Protein 3EJG (pdb70)

Secondary structure (DSSP, 8-state):
--SPPSEEETTEEEEE--HHHHHHH---SEEEEEE-TT----SHHHHHHHHHTTTHHHHHHHHHHHHH-SPPTT-EEEEEETTEEEEEEEPPPSSTTHHHHHHHHHHHHHHSSS-EEEPPTT-GGG---HHHHHHHHHHH--SS-EEEEE-SHHHHHHHHHHHH-

CATH classification: 3.40.220.10

B-factor: mean 15.23, std 6.13, range [6.16, 41.67]

Sequence (165 aa):
EKLNAFLVHDDNVAFYQGDVDTVVNGVDFDFIVNAANENLAHGGGLAKALDVYTKGKKLQRLSKEHIGLAGKVKVGTGVMVECDSLRIFNVVGPRKGKHERDDLLIKAYNTINNEQGTPLTPILSCGIFGIKLETSLEVLLDVCNTKEVKVFVYTDTEVCCKVKDFVSG

Nearest PDB structures (foldseek):
  3ejg-assembly1_A  TM=1.006E+00  e=1.086E-35  Human coronavirus 229E
  2vri-assembly1_A  TM=9.675E-01  e=7.565E-23  Human coronavirus NL63
  3eti-assembly7_G  TM=9.570E-01  e=5.231E-18  Feline infectious peritonitis virus (strain 79-1146)
  8tv7-assembly1_A  TM=8.611E-01  e=6.328E-14  Severe acute respiratory syndrome coronavirus 2
  7twg-assembly2_B  TM=8.756E-01  e=2.819E-13  Severe acute respiratory syndrome coronavirus 2

Structure (mmCIF, N/CA/C/O backbone):
data_3EJG
#
_entry.id   3EJG
#
_cell.length_a   33.560
_cell.length_b   65.890
_cell.length_c   38.020
_cell.angle_alpha   90.00
_cell.angle_beta   110.07
_cell.angle_gamma   90.00
#
_symmetry.space_group_name_H-M   'P 1 21 1'
#
loop_
_entity.id
_entity.type
_entity.pdbx_description
1 polymer 'Non-structural protein 3'
2 water water
#
loop_
_atom_site.group_PDB
_atom_site.id
_atom_site.type_symbol
_atom_site.label_atom_id
_atom_site.label_alt_id
_atom_site.label_comp_id
_atom_site.label_asym_id
_atom_site.label_entity_id
_atom_site.label_seq_id
_atom_site.pdbx_PDB_ins_code
_atom_site.Cartn_x
_atom_site.Cartn_y
_atom_site.Cartn_z
_atom_site.occupancy
_atom_site.B_iso_or_equiv
_atom_site.auth_seq_id
_atom_site.auth_comp_id
_atom_site.auth_asym_id
_atom_site.auth_atom_id
_atom_site.pdbx_PDB_model_num
ATOM 1 N N . GLU A 1 29 ? -21.745 11.089 10.408 1.00 20.90 1 GLU A N 1
ATOM 2 C CA . GLU A 1 29 ? -20.294 11.241 10.122 1.00 19.83 1 GLU A CA 1
ATOM 3 C C . GLU A 1 29 ? -19.966 12.682 9.751 1.00 20.68 1 GLU A C 1
ATOM 4 O O . GLU A 1 29 ? -20.829 13.428 9.259 1.00 21.70 1 GLU A O 1
ATOM 10 N N . LYS A 1 30 ? -18.713 13.064 9.958 1.00 20.76 2 LYS A N 1
ATOM 11 C CA . LYS A 1 30 ? -18.292 14.453 9.775 1.00 20.85 2 LYS A CA 1
ATOM 12 C C . LYS A 1 30 ? -17.954 14.799 8.319 1.00 20.13 2 LYS A C 1
ATOM 13 O O . LYS A 1 30 ? -18.107 15.954 7.903 1.00 20.04 2 LYS A O 1
ATOM 19 N N . LEU A 1 31 ? -17.495 13.815 7.539 1.00 18.80 3 LEU A N 1
ATOM 20 C CA . LEU A 1 31 ? -17.123 14.050 6.152 1.00 18.21 3 LEU A CA 1
ATOM 21 C C . LEU A 1 31 ? -18.315 13.813 5.233 1.00 18.26 3 LEU A C 1
ATOM 22 O O . LEU A 1 31 ? -18.879 12.721 5.223 1.00 19.42 3 LEU A O 1
ATOM 27 N N . ASN A 1 32 ? -18.708 14.806 4.446 1.00 17.08 4 ASN A N 1
ATOM 28 C CA . ASN A 1 32 ? -19.786 14.569 3.492 1.00 17.00 4 ASN A CA 1
ATOM 29 C C . ASN A 1 32 ? -19.307 13.803 2.254 1.00 15.85 4 ASN A C 1
ATOM 30 O O . ASN A 1 32 ? -18.228 14.067 1.742 1.00 16.11 4 ASN A O 1
ATOM 35 N N . ALA A 1 33 ? -20.130 12.863 1.794 1.00 14.89 5 ALA A N 1
ATOM 36 C CA . ALA A 1 33 ? -19.865 12.144 0.563 1.00 14.47 5 ALA A CA 1
ATOM 37 C C . ALA A 1 33 ? -19.980 13.145 -0.592 1.00 14.56 5 ALA A C 1
ATOM 38 O O . ALA A 1 33 ? -20.828 14.051 -0.533 1.00 14.42 5 ALA A O 1
ATOM 40 N N . PHE A 1 34 ? -19.149 13.005 -1.623 1.00 13.71 6 PHE A N 1
ATOM 41 C CA . PHE A 1 34 ? -19.284 13.874 -2.799 1.00 14.38 6 PHE A CA 1
ATOM 42 C C . PHE A 1 34 ? -20.279 13.372 -3.826 1.00 14.38 6 PHE A C 1
ATOM 43 O O . PHE A 1 34 ? -20.654 14.101 -4.750 1.00 14.38 6 PHE A O 1
ATOM 51 N N . LEU A 1 35 ? -20.720 12.129 -3.648 1.00 14.15 7 LEU A N 1
ATOM 52 C CA . LEU A 1 35 ? -21.659 11.501 -4.544 1.00 14.42 7 LEU A CA 1
ATOM 53 C C . LEU A 1 35 ? -22.203 10.250 -3.856 1.00 13.85 7 LEU A C 1
ATOM 54 O O . LEU A 1 35 ? -21.436 9.495 -3.280 1.00 11.99 7 LEU A O 1
ATOM 59 N N . VAL A 1 36 ? -23.516 10.055 -3.928 1.00 12.90 8 VAL A N 1
ATOM 60 C CA . VAL A 1 36 ? -24.155 8.805 -3.491 1.00 14.09 8 VAL A CA 1
ATOM 61 C C . VAL A 1 36 ? -24.888 8.231 -4.699 1.00 14.65 8 VAL A C 1
ATOM 62 O O . VAL A 1 36 ? -25.714 8.929 -5.337 1.00 15.26 8 VAL A O 1
ATOM 66 N N . HIS A 1 37 ? -24.579 6.979 -5.018 1.00 14.32 9 HIS A N 1
ATOM 67 C CA . HIS A 1 37 ? -25.138 6.286 -6.161 1.00 14.26 9 HIS A CA 1
ATOM 68 C C . HIS A 1 37 ? -25.741 4.974 -5.684 1.00 13.74 9 HIS A C 1
ATOM 69 O O . HIS A 1 37 ? -25.038 3.980 -5.472 1.00 12.55 9 HIS A O 1
ATOM 76 N N . ASP A 1 38 ? -27.058 5.022 -5.516 1.00 13.76 10 ASP A N 1
ATOM 77 C CA A ASP A 1 38 ? -27.810 3.938 -4.918 0.50 13.41 10 ASP A CA 1
ATOM 78 C CA B ASP A 1 38 ? -27.835 3.944 -4.889 0.50 13.48 10 ASP A CA 1
ATOM 79 C C . ASP A 1 38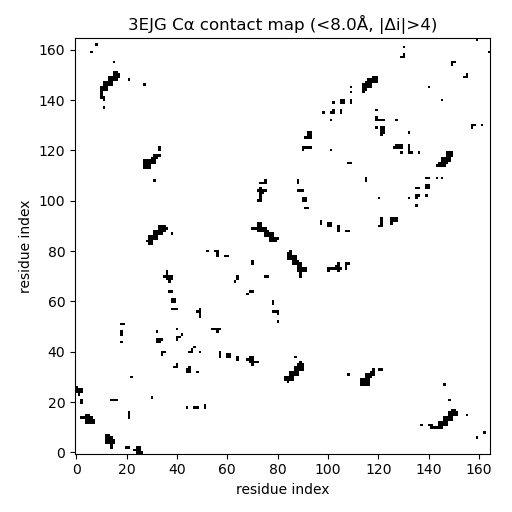 ? -27.176 3.554 -3.576 1.00 12.69 10 ASP A C 1
ATOM 80 O O . ASP A 1 38 ? -27.142 4.383 -2.680 1.00 12.19 10 ASP A O 1
ATOM 89 N N . ASN A 1 39 ? -26.627 2.335 -3.455 1.00 12.44 11 ASN A N 1
ATOM 90 C CA . ASN A 1 39 ? -26.056 1.880 -2.178 1.00 11.59 11 ASN A CA 1
ATOM 91 C C . ASN A 1 39 ? -24.564 2.210 -1.956 1.00 11.05 11 ASN A C 1
ATOM 92 O O . ASN A 1 39 ? -23.987 1.794 -0.939 1.00 11.44 11 ASN A O 1
ATOM 97 N N . VAL A 1 40 ? -23.958 2.933 -2.889 1.00 10.67 12 VAL A N 1
ATOM 98 C CA . VAL A 1 40 ? -22.525 3.271 -2.824 1.00 9.98 12 VAL A CA 1
ATOM 99 C C . VAL A 1 40 ? -22.355 4.791 -2.673 1.00 10.52 12 VAL A C 1
ATOM 100 O O . VAL A 1 40 ? -22.961 5.572 -3.409 1.00 10.64 12 VAL A O 1
ATOM 104 N N . ALA A 1 41 ? -21.565 5.169 -1.678 1.00 9.77 13 ALA A N 1
ATOM 105 C CA . ALA A 1 41 ? -21.272 6.564 -1.333 1.00 9.12 13 ALA A CA 1
ATOM 106 C C . ALA A 1 41 ? -19.775 6.776 -1.497 1.00 8.98 13 ALA A C 1
ATOM 107 O O . ALA A 1 41 ? -18.969 5.946 -1.045 1.00 9.08 13 ALA A O 1
ATOM 109 N N . PHE A 1 42 ? -19.420 7.900 -2.096 1.00 8.83 14 PHE A N 1
ATOM 110 C CA . PHE A 1 42 ? -18.037 8.227 -2.415 1.00 9.00 14 PHE A CA 1
ATOM 111 C C . PHE A 1 42 ? -17.528 9.421 -1.600 1.00 9.40 14 PHE A C 1
ATOM 112 O O . PHE A 1 42 ? -18.224 10.438 -1.447 1.00 8.63 14 PHE A O 1
ATOM 120 N N . TYR A 1 43 ? -16.309 9.276 -1.086 1.00 8.58 15 TYR A N 1
ATOM 121 C CA . TYR A 1 43 ? -15.669 10.269 -0.239 1.00 9.58 15 TYR A CA 1
ATOM 122 C C . TYR A 1 43 ? -14.276 10.628 -0.769 1.00 9.92 15 TYR A C 1
ATOM 123 O O . TYR A 1 43 ? -13.642 9.819 -1.439 1.00 8.95 15 TYR A O 1
ATOM 132 N N . GLN A 1 44 ? -13.816 11.851 -0.491 1.00 9.82 16 GLN A N 1
ATOM 133 C CA . GLN A 1 44 ? -12.452 12.240 -0.817 1.00 10.73 16 GLN A CA 1
ATOM 134 C C . GLN A 1 44 ? -11.681 12.527 0.457 1.00 10.53 16 GLN A C 1
ATOM 135 O O . GLN A 1 44 ? -12.136 13.273 1.335 1.00 10.47 16 GLN A O 1
ATOM 141 N N . GLY A 1 45 ? -10.489 11.945 0.548 1.00 11.26 17 GLY A N 1
ATOM 142 C CA . GLY A 1 45 ? -9.592 12.260 1.636 1.00 11.58 17 GLY A CA 1
ATOM 143 C C . GLY A 1 45 ? -8.396 11.352 1.705 1.00 11.88 17 GLY A C 1
ATOM 144 O O . GLY A 1 45 ? -8.365 10.282 1.085 1.00 12.24 17 GLY A O 1
ATOM 145 N N . ASP A 1 46 ? -7.410 11.793 2.473 1.00 12.81 18 ASP A N 1
ATOM 146 C CA . ASP A 1 46 ? -6.323 10.904 2.901 1.00 12.60 18 ASP A CA 1
ATOM 147 C C . ASP A 1 46 ? -6.789 10.031 4.061 1.00 12.86 18 ASP A C 1
ATOM 148 O O . ASP A 1 46 ? -7.900 10.152 4.530 1.00 11.33 18 ASP A O 1
ATOM 153 N N . VAL A 1 47 ? -5.933 9.138 4.538 1.00 13.66 19 VAL A N 1
ATOM 154 C CA . VAL A 1 47 ? -6.350 8.160 5.550 1.00 13.12 19 VAL A CA 1
ATOM 155 C C . VAL A 1 47 ? -6.813 8.816 6.855 1.00 13.53 19 VAL A C 1
ATOM 156 O O . VAL A 1 47 ? -7.857 8.458 7.373 1.00 12.75 19 VAL A O 1
ATOM 160 N N . ASP A 1 48 ? -6.054 9.795 7.348 1.00 13.65 20 ASP A N 1
ATOM 161 C CA . ASP A 1 48 ? -6.428 10.553 8.529 1.00 14.95 20 ASP A CA 1
ATOM 162 C C . ASP A 1 48 ? -7.845 11.063 8.371 1.00 13.98 20 ASP A C 1
ATOM 163 O O . ASP A 1 48 ? -8.663 10.878 9.257 1.00 14.01 20 ASP A O 1
ATOM 168 N N . THR A 1 49 ? -8.111 11.678 7.220 1.00 13.82 21 THR A N 1
ATOM 169 C CA . THR A 1 49 ? -9.401 12.304 6.963 1.00 13.89 21 THR A CA 1
ATOM 170 C C . THR A 1 49 ? -10.536 11.290 6.931 1.00 13.25 21 THR A C 1
ATOM 171 O O . THR A 1 49 ? -11.555 11.494 7.614 1.00 13.85 21 THR A O 1
ATOM 175 N N . VAL A 1 50 ? -10.380 10.215 6.149 1.00 12.31 22 VAL A N 1
ATOM 176 C CA . VAL A 1 50 ? -11.483 9.242 6.023 1.00 12.38 22 VAL A CA 1
ATOM 177 C C . VAL A 1 50 ? -11.657 8.392 7.287 1.00 11.99 22 VAL A C 1
ATOM 178 O O . VAL A 1 50 ? -12.775 8.121 7.689 1.00 12.00 22 VAL A O 1
ATOM 182 N N . VAL A 1 51 ? -10.574 8.006 7.955 1.00 12.56 23 VAL A N 1
ATOM 183 C CA . VAL A 1 51 ? -10.741 7.212 9.180 1.00 14.10 23 VAL A CA 1
ATOM 184 C C . VAL A 1 51 ? -11.482 7.987 10.272 1.00 15.01 23 VAL A C 1
ATOM 185 O O . VAL A 1 51 ? -12.339 7.439 10.953 1.00 14.77 23 VAL A O 1
ATOM 189 N N . ASN A 1 52 ? -11.164 9.268 10.404 1.00 16.25 24 ASN A N 1
ATOM 190 C CA . ASN A 1 52 ? -11.812 10.151 11.374 1.00 16.70 24 ASN A CA 1
ATOM 191 C C . ASN A 1 52 ? -13.137 10.777 10.904 1.00 16.79 24 ASN A C 1
ATOM 192 O O . ASN A 1 52 ? -13.933 11.216 11.742 1.00 18.20 24 ASN A O 1
ATOM 197 N N . GLY A 1 53 ? -13.415 10.708 9.600 1.00 15.44 25 GLY A N 1
ATOM 198 C CA . GLY A 1 53 ? -14.557 11.405 8.985 1.00 15.29 25 GLY A CA 1
ATOM 199 C C . GLY A 1 53 ? -15.742 10.578 8.517 1.00 14.54 25 GLY A C 1
ATOM 200 O O . GLY A 1 53 ? -16.829 11.126 8.257 1.00 15.66 25 GLY A O 1
ATOM 201 N N . VAL A 1 54 ? -15.533 9.271 8.392 1.00 13.00 26 VAL A N 1
ATOM 202 C CA . VAL A 1 54 ? -16.521 8.375 7.793 1.00 12.88 26 VAL A CA 1
ATOM 203 C C . VAL A 1 54 ? -16.911 7.300 8.806 1.00 13.16 26 VAL A C 1
ATOM 204 O O . VAL A 1 54 ?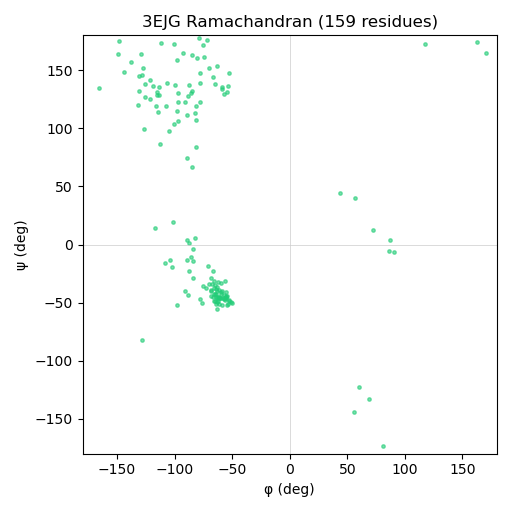 -16.044 6.785 9.544 1.00 12.92 26 VAL A O 1
ATOM 208 N N . ASP A 1 55 ? -18.201 6.964 8.809 1.00 13.54 27 ASP A N 1
ATOM 209 C CA . ASP A 1 55 ? -18.763 5.897 9.639 1.00 13.40 27 ASP A CA 1
ATOM 210 C C . ASP A 1 55 ? -18.687 4.578 8.845 1.00 12.59 27 ASP A C 1
ATOM 211 O O . ASP A 1 55 ? -19.382 4.437 7.847 1.00 12.42 27 ASP A O 1
ATOM 216 N N . PHE A 1 56 ? -17.844 3.651 9.280 1.00 11.97 28 PHE A N 1
ATOM 217 C CA . PHE A 1 56 ? -17.677 2.366 8.602 1.00 12.04 28 PHE A CA 1
ATOM 218 C C . PHE A 1 56 ? -17.311 1.292 9.636 1.00 11.97 28 PHE A C 1
ATOM 219 O O . PHE A 1 56 ? -16.927 1.616 10.769 1.00 11.93 28 PHE A O 1
ATOM 227 N N . ASP A 1 57 ? -17.438 0.028 9.256 1.00 10.82 29 ASP A N 1
ATOM 228 C CA . ASP A 1 57 ? -17.054 -1.075 10.136 1.00 10.93 29 ASP A CA 1
ATOM 229 C C . ASP A 1 57 ? -15.605 -1.530 9.959 1.00 9.96 29 ASP A C 1
ATOM 230 O O . ASP A 1 57 ? -14.932 -1.890 10.928 1.00 10.72 29 ASP A O 1
ATOM 235 N N . PHE A 1 58 ? -15.146 -1.574 8.717 1.00 9.46 30 PHE A N 1
ATOM 236 C CA . PHE A 1 58 ? -13.741 -1.863 8.432 1.00 9.25 30 PHE A CA 1
ATOM 237 C C . PHE A 1 58 ? -13.276 -1.045 7.222 1.00 8.77 30 PHE A C 1
ATOM 238 O O . PHE A 1 58 ? 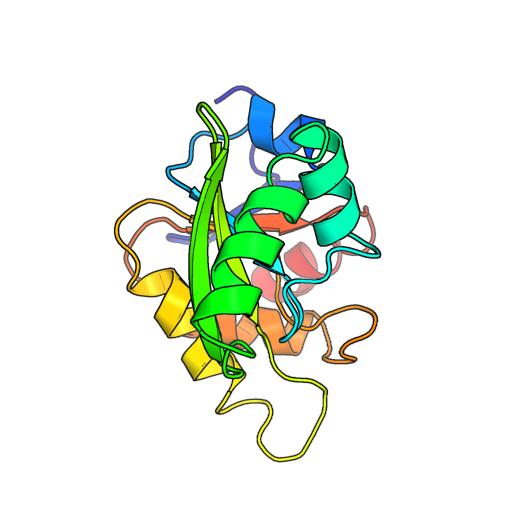-14.067 -0.727 6.330 1.00 8.54 30 PHE A O 1
ATOM 246 N N . ILE A 1 59 ? -11.997 -0.673 7.218 1.00 8.71 31 ILE A N 1
ATOM 247 C CA . ILE A 1 59 ? -11.389 -0.026 6.054 1.00 8.82 31 ILE A CA 1
ATOM 248 C C . ILE A 1 59 ? -10.591 -1.062 5.257 1.00 8.73 31 ILE A C 1
ATOM 249 O O . ILE A 1 59 ? -9.899 -1.921 5.840 1.00 9.00 31 ILE A O 1
ATOM 254 N N . VAL A 1 60 ? -10.722 -1.016 3.941 1.00 8.25 32 VAL A N 1
ATOM 255 C CA . VAL A 1 60 ? -9.963 -1.904 3.055 1.00 8.32 32 VAL A CA 1
ATOM 256 C C . VAL A 1 60 ? -8.589 -1.304 2.734 1.00 8.29 32 VAL A C 1
ATOM 257 O O . VAL A 1 60 ? -8.469 -0.132 2.383 1.00 7.31 32 VAL A O 1
ATOM 261 N N . ASN A 1 61 ? -7.549 -2.122 2.910 1.00 8.43 33 ASN A N 1
ATOM 262 C CA . ASN A 1 61 ? -6.209 -1.792 2.445 1.00 9.12 33 ASN A CA 1
ATOM 263 C C . ASN A 1 61 ? -5.952 -2.452 1.076 1.00 9.88 33 ASN A C 1
ATOM 264 O O . ASN A 1 61 ? -6.210 -3.656 0.874 1.00 10.83 33 ASN A O 1
ATOM 269 N N . ALA A 1 62 ? -5.466 -1.654 0.133 1.00 9.61 34 ALA A N 1
ATOM 270 C CA . ALA A 1 62 ? -5.101 -2.167 -1.204 1.00 10.40 34 ALA A CA 1
ATOM 271 C C . ALA A 1 62 ? -3.713 -2.782 -1.043 1.00 10.43 34 ALA A C 1
ATOM 272 O O . ALA A 1 62 ? -2.697 -2.133 -1.289 1.00 10.66 34 ALA A O 1
ATOM 274 N N . ALA A 1 63 ? -3.681 -4.030 -0.594 1.00 9.90 35 ALA A N 1
ATOM 275 C CA . ALA A 1 63 ? -2.431 -4.669 -0.204 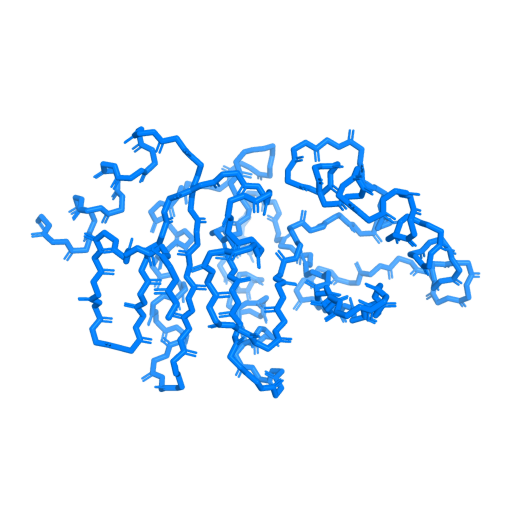1.00 9.99 35 ALA A CA 1
ATOM 276 C C . ALA A 1 63 ? -1.763 -5.462 -1.323 1.00 9.77 35 ALA A C 1
ATOM 277 O O . ALA A 1 63 ? -2.375 -5.771 -2.328 1.00 10.15 35 ALA A O 1
ATOM 279 N N . ASN A 1 64 ? -0.491 -5.789 -1.125 1.00 10.39 36 ASN A N 1
ATOM 280 C CA . ASN A 1 64 ? 0.201 -6.777 -1.980 1.00 10.94 36 ASN A CA 1
ATOM 281 C C . ASN A 1 64 ? 0.238 -8.118 -1.249 1.00 10.35 36 ASN A C 1
ATOM 282 O O . ASN A 1 64 ? -0.166 -8.226 -0.095 1.00 11.25 36 ASN A O 1
ATOM 287 N N . GLU A 1 65 ? 0.693 -9.143 -1.946 1.00 11.30 37 GLU A N 1
ATOM 288 C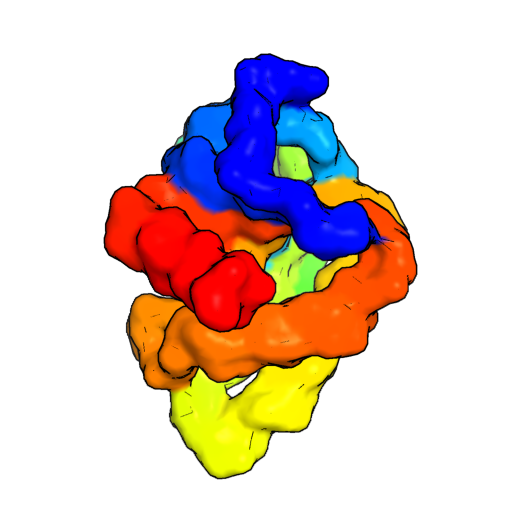 CA . GLU A 1 65 ? 0.601 -10.501 -1.464 1.00 11.83 37 GLU A CA 1
ATOM 289 C C . GLU A 1 65 ? 1.473 -10.753 -0.235 1.00 11.37 37 GLU A C 1
ATOM 290 O O . GLU A 1 65 ? 1.246 -11.699 0.513 1.00 11.81 37 GLU A O 1
ATOM 296 N N . ASN A 1 66 ? 2.505 -9.925 -0.060 1.00 10.69 38 ASN A N 1
ATOM 297 C CA . ASN A 1 66 ? 3.394 -10.027 1.105 1.00 11.48 38 ASN A CA 1
ATOM 298 C C . ASN A 1 66 ? 2.900 -9.234 2.327 1.00 10.18 38 ASN A C 1
ATOM 299 O O . ASN A 1 66 ? 3.553 -9.215 3.378 1.00 10.56 38 ASN A O 1
ATOM 304 N N . LEU A 1 67 ? 1.745 -8.584 2.208 1.00 9.72 39 LEU A N 1
ATOM 305 C CA . LEU A 1 67 ? 1.275 -7.625 3.212 1.00 9.26 39 LEU A CA 1
ATOM 306 C C . LEU A 1 67 ? 2.441 -6.715 3.646 1.00 9.38 39 LEU A C 1
ATOM 307 O O . LEU A 1 67 ? 2.646 -6.458 4.846 1.00 8.40 39 LEU A O 1
ATOM 312 N N . ALA A 1 68 ? 3.203 -6.258 2.645 1.00 9.41 40 ALA A N 1
ATOM 313 C CA . ALA A 1 68 ? 4.379 -5.427 2.887 1.00 9.49 40 ALA A CA 1
ATOM 314 C C . ALA A 1 68 ? 3.981 -3.999 2.493 1.00 9.78 40 ALA A C 1
ATOM 315 O O . ALA A 1 68 ? 3.997 -3.651 1.322 1.00 9.50 40 ALA A O 1
ATOM 317 N N . HIS A 1 69 ? 3.605 -3.197 3.485 1.00 9.65 41 HIS A N 1
ATOM 318 C CA . HIS A 1 69 ? 2.904 -1.928 3.256 1.00 9.08 41 HIS A CA 1
ATOM 319 C C . HIS A 1 69 ? 3.880 -0.781 2.963 1.00 9.33 41 HIS A C 1
ATOM 320 O O . HIS A 1 69 ? 4.010 0.184 3.745 1.00 10.28 41 HIS A O 1
ATOM 327 N N . GLY A 1 70 ? 4.556 -0.880 1.819 1.00 8.83 42 GLY A N 1
ATOM 328 C CA . GLY A 1 70 ? 5.720 -0.037 1.524 1.00 9.60 42 GLY A CA 1
ATOM 329 C C . GLY A 1 70 ? 5.434 1.305 0.890 1.00 10.04 42 GLY A C 1
ATOM 330 O O . GLY A 1 70 ? 6.260 2.232 0.985 1.00 11.19 42 GLY A O 1
ATOM 331 N N . GLY A 1 71 ? 4.285 1.428 0.242 1.00 10.22 43 GLY A N 1
ATOM 332 C CA . GLY A 1 71 ? 3.932 2.664 -0.444 1.00 10.62 43 GLY A CA 1
ATOM 333 C C . GLY A 1 71 ? 2.436 2.951 -0.474 1.00 10.62 43 GLY A C 1
ATOM 334 O O . GLY A 1 71 ? 1.612 2.129 -0.028 1.00 10.37 43 GLY A O 1
ATOM 335 N N . GLY A 1 72 ? 2.104 4.122 -1.009 1.00 9.84 44 GLY A N 1
ATOM 336 C CA . GLY A 1 72 ? 0.703 4.470 -1.289 1.00 9.80 44 GLY A CA 1
ATOM 337 C C . GLY A 1 72 ? -0.191 4.362 -0.073 1.00 8.52 44 GLY A C 1
ATOM 338 O O . GLY A 1 72 ? 0.214 4.652 1.055 1.00 9.03 44 GLY A O 1
ATOM 339 N N . LEU A 1 73 ? -1.426 3.934 -0.313 1.00 9.51 45 LEU A N 1
ATOM 340 C CA . LEU A 1 73 ? -2.419 3.839 0.747 1.00 9.70 45 LEU A CA 1
ATOM 341 C C . LEU A 1 73 ? -1.941 2.933 1.888 1.00 9.06 45 LEU A C 1
ATOM 342 O O . LEU A 1 73 ? -2.149 3.262 3.050 1.00 7.61 45 LEU A O 1
ATOM 347 N N . ALA A 1 74 ? -1.349 1.794 1.549 1.00 8.87 46 ALA A N 1
ATOM 348 C CA . ALA A 1 74 ? -0.920 0.804 2.544 1.00 9.32 46 ALA A CA 1
ATOM 349 C C . ALA A 1 74 ? 0.108 1.424 3.491 1.00 8.98 46 ALA A C 1
ATOM 350 O O . ALA A 1 74 ? -0.001 1.285 4.709 1.00 8.25 46 ALA A O 1
ATOM 352 N N . LYS A 1 75 ? 1.097 2.130 2.940 1.00 8.83 47 LYS A N 1
ATOM 353 C CA . LYS A 1 75 ? 2.033 2.887 3.787 1.00 9.41 47 LYS A CA 1
ATOM 354 C C . LYS A 1 75 ? 1.296 3.911 4.704 1.00 9.03 47 LYS A C 1
ATOM 355 O O . LYS A 1 75 ? 1.581 4.013 5.892 1.00 9.24 47 LYS A O 1
ATOM 361 N N . ALA A 1 76 ? 0.375 4.680 4.149 1.00 9.24 48 ALA A N 1
ATOM 362 C CA . ALA A 1 76 ? -0.348 5.693 4.923 1.00 8.83 48 ALA A CA 1
ATOM 363 C C . ALA A 1 76 ? -1.162 5.071 6.063 1.00 8.48 48 ALA A C 1
ATOM 364 O O . ALA A 1 76 ? -1.253 5.630 7.149 1.00 8.32 48 ALA A O 1
ATOM 366 N N . LEU A 1 77 ? -1.772 3.918 5.803 1.00 8.68 49 LEU A N 1
ATOM 367 C CA . LEU A 1 77 ? -2.459 3.153 6.860 1.00 9.40 49 LEU A CA 1
ATOM 368 C C . LEU A 1 77 ? -1.473 2.670 7.925 1.00 9.84 49 LEU A C 1
ATOM 369 O O . LEU A 1 77 ? -1.745 2.736 9.130 1.00 9.85 49 LEU A O 1
ATOM 374 N N . ASP A 1 78 ? -0.313 2.177 7.504 1.00 9.94 50 ASP A N 1
ATOM 375 C CA . ASP A 1 78 ? 0.629 1.713 8.512 1.00 9.93 50 ASP A CA 1
ATOM 376 C C . ASP A 1 78 ? 1.073 2.877 9.406 1.00 10.15 50 ASP A C 1
ATOM 377 O O . ASP A 1 78 ? 1.095 2.750 10.617 1.00 10.17 50 ASP A O 1
ATOM 382 N N . VAL A 1 79 ? 1.412 3.994 8.772 1.00 10.56 51 VAL A N 1
ATOM 383 C CA . VAL A 1 79 ? 1.734 5.246 9.472 1.00 11.64 51 VAL A CA 1
ATOM 384 C C . VAL A 1 79 ? 0.625 5.658 10.467 1.00 12.24 51 VAL A C 1
ATOM 385 O O . VAL A 1 79 ? 0.907 5.981 11.627 1.00 12.62 51 VAL A O 1
ATOM 389 N N . TYR A 1 80 ? -0.629 5.637 10.017 1.00 12.51 52 TYR A N 1
ATOM 390 C CA . TYR A 1 80 ? -1.765 5.934 10.883 1.00 12.40 52 TYR A CA 1
ATOM 391 C C . TYR A 1 80 ? -1.786 5.040 12.120 1.00 12.64 52 TYR A C 1
ATOM 392 O O . TYR A 1 80 ? -2.006 5.537 13.242 1.00 11.51 52 TYR A O 1
ATOM 401 N N . THR A 1 81 ? -1.543 3.735 11.927 1.00 11.79 53 THR A N 1
ATOM 402 C CA . THR A 1 81 ? -1.549 2.780 13.040 1.00 12.35 53 THR A CA 1
ATOM 403 C C . THR A 1 81 ? -0.219 2.733 13.843 1.00 12.52 53 THR A C 1
ATOM 404 O O . THR A 1 81 ? -0.064 1.877 14.733 1.00 11.55 53 THR A O 1
ATOM 408 N N . LYS A 1 82 ? 0.713 3.626 13.510 1.00 12.45 54 LYS A N 1
ATOM 409 C CA . LYS A 1 82 ? 2.038 3.712 14.136 1.00 13.40 54 LYS A CA 1
ATOM 410 C C . LYS A 1 82 ? 2.820 2.388 14.029 1.00 12.97 54 LYS A C 1
ATOM 411 O O . LYS A 1 82 ? 3.445 1.929 14.985 1.00 13.06 54 LYS A O 1
ATOM 417 N N . GLY A 1 83 ? 2.706 1.748 12.870 1.00 11.73 55 GLY A N 1
ATOM 418 C CA . GLY A 1 83 ? 3.393 0.499 12.599 1.00 12.03 55 GLY A CA 1
ATOM 419 C C . GLY A 1 83 ? 2.681 -0.771 13.049 1.00 11.82 55 GLY A C 1
ATOM 420 O O . GLY A 1 83 ? 3.172 -1.867 12.756 1.00 11.28 55 GLY A O 1
ATOM 421 N N . LYS A 1 84 ? 1.550 -0.663 13.747 1.00 11.63 56 LYS A N 1
ATOM 422 C CA A LYS A 1 84 ? 0.844 -1.860 14.233 0.50 11.66 56 LYS A CA 1
ATOM 423 C CA B LYS A 1 84 ? 0.853 -1.862 14.234 0.50 11.73 56 LYS A CA 1
ATOM 424 C C . LYS A 1 84 ? 0.369 -2.707 13.059 1.00 11.72 56 LYS A C 1
ATOM 425 O O . LYS A 1 84 ? 0.455 -3.947 13.098 1.00 11.48 56 LYS A O 1
ATOM 436 N N . LEU A 1 85 ? -0.137 -2.050 12.009 1.00 11.03 57 LEU A N 1
ATOM 437 C CA . LEU A 1 85 ? -0.597 -2.798 10.845 1.00 11.20 57 LEU A CA 1
ATOM 438 C C . LEU A 1 85 ? 0.517 -3.686 10.280 1.00 11.07 57 LEU A C 1
ATOM 439 O O . LEU A 1 85 ? 0.282 -4.843 9.974 1.00 10.70 57 LEU A O 1
ATOM 444 N N . GLN A 1 86 ? 1.708 -3.137 10.139 1.00 10.82 58 GLN A N 1
ATOM 445 C CA . GLN A 1 86 ? 2.805 -3.895 9.536 1.00 11.95 58 GLN A CA 1
ATOM 446 C C . GLN A 1 86 ? 3.264 -5.054 10.445 1.00 12.23 58 GLN A C 1
ATOM 447 O O . GLN A 1 86 ? 3.547 -6.167 9.960 1.00 11.24 58 GLN A O 1
ATOM 453 N N . ARG A 1 87 ? 3.318 -4.789 11.749 1.00 13.39 59 ARG A N 1
ATOM 454 C CA . ARG A 1 87 ? 3.706 -5.831 12.715 1.00 14.16 59 ARG A CA 1
ATOM 455 C C . ARG A 1 87 ? 2.726 -7.014 12.679 1.00 13.12 59 ARG A C 1
ATOM 456 O O . ARG A 1 87 ? 3.143 -8.165 12.553 1.00 13.79 59 ARG A O 1
ATOM 464 N N . LEU A 1 88 ? 1.431 -6.737 12.777 1.00 12.85 60 LEU A N 1
ATOM 465 C CA . LEU A 1 88 ? 0.421 -7.803 12.724 1.00 12.94 60 LEU A CA 1
ATOM 466 C C . LEU A 1 88 ? 0.397 -8.508 11.359 1.00 12.72 60 LEU A C 1
ATOM 467 O O . LEU A 1 88 ? 0.186 -9.742 11.275 1.00 12.21 60 LEU A O 1
ATOM 472 N N . SER A 1 89 ? 0.640 -7.737 10.298 1.00 12.50 61 SER A N 1
ATOM 473 C CA . SER A 1 89 ? 0.728 -8.306 8.956 1.00 12.48 61 SER A CA 1
ATOM 474 C C . SER A 1 89 ? 1.915 -9.312 8.884 1.00 13.14 61 SER A C 1
ATOM 475 O O . SER A 1 89 ? 1.770 -10.456 8.410 1.00 11.52 61 SER A O 1
ATOM 478 N N . LYS A 1 90 ? 3.070 -8.872 9.377 1.00 13.74 62 LYS A N 1
ATOM 479 C CA . LYS A 1 90 ? 4.274 -9.737 9.478 1.00 14.79 62 LYS A CA 1
ATOM 480 C C . LYS A 1 90 ? 3.992 -11.021 10.251 1.00 14.55 62 LYS A C 1
ATOM 481 O O . LYS A 1 90 ? 4.425 -12.102 9.843 1.00 14.31 62 LYS A O 1
ATOM 487 N N . GLU A 1 91 ? 3.282 -10.903 11.365 1.00 14.87 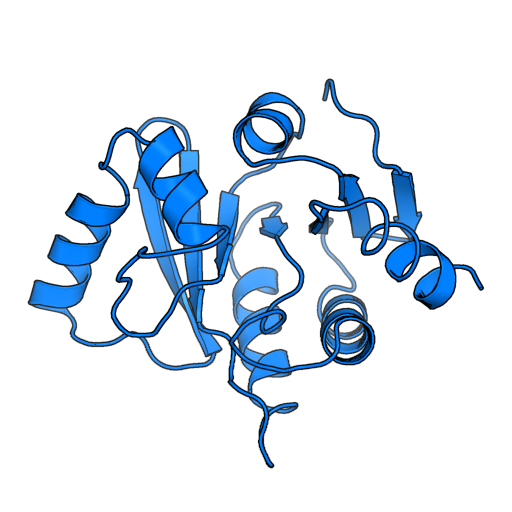63 GLU A N 1
ATOM 488 C CA . GLU A 1 91 ? 2.936 -12.081 12.171 1.00 15.79 63 GLU A CA 1
ATOM 489 C C . GLU A 1 91 ? 2.044 -13.067 11.373 1.00 16.03 63 GLU A C 1
ATOM 490 O O . GLU A 1 91 ? 2.314 -14.280 11.369 1.00 15.93 63 GLU A O 1
ATOM 496 N N . HIS A 1 92 ? 1.024 -12.551 10.670 1.00 14.68 64 HIS A N 1
ATOM 497 C CA . HIS A 1 92 ? 0.210 -13.357 9.777 1.00 14.35 64 HIS A CA 1
ATOM 498 C C . HIS A 1 92 ? 1.027 -14.028 8.662 1.00 13.82 64 HIS A C 1
ATOM 499 O O . HIS A 1 92 ? 0.941 -15.250 8.451 1.00 13.29 64 HIS A O 1
ATOM 506 N N . ILE A 1 93 ? 1.811 -13.231 7.942 1.00 12.49 65 ILE A N 1
ATOM 507 C CA . ILE A 1 93 ? 2.604 -13.744 6.816 1.00 13.21 65 ILE A CA 1
ATOM 508 C C . ILE A 1 93 ? 3.576 -14.829 7.305 1.00 12.73 65 ILE A C 1
ATOM 509 O O . ILE A 1 93 ? 3.718 -15.863 6.669 1.00 12.74 65 ILE A O 1
ATOM 514 N N . GLY A 1 94 ? 4.186 -14.602 8.457 1.00 13.96 66 GLY A N 1
ATOM 515 C CA . GLY A 1 94 ? 5.168 -15.550 9.021 1.00 14.75 66 GLY A CA 1
ATOM 516 C C . GLY A 1 94 ? 4.592 -16.928 9.274 1.00 15.46 66 GLY A C 1
ATOM 517 O O . GLY A 1 94 ? 5.291 -17.944 9.132 1.00 15.67 66 GLY A O 1
ATOM 518 N N . LEU A 1 95 ? 3.317 -16.975 9.638 1.00 15.85 67 LEU A N 1
ATOM 519 C CA . LEU A 1 95 ? 2.596 -18.235 9.879 1.00 16.95 67 LEU A CA 1
ATOM 520 C C . LEU A 1 95 ? 1.943 -18.841 8.648 1.00 17.00 67 LEU A C 1
ATOM 521 O O . LEU A 1 95 ? 1.977 -20.063 8.456 1.00 17.94 67 LEU A O 1
ATOM 526 N N . ALA A 1 96 ? 1.302 -17.987 7.847 1.00 16.51 68 ALA A N 1
ATOM 527 C CA . ALA A 1 96 ? 0.391 -18.386 6.760 1.00 16.09 68 ALA A CA 1
ATOM 528 C C . ALA A 1 96 ? 0.960 -18.314 5.343 1.00 15.25 68 ALA A C 1
ATOM 529 O O . ALA A 1 96 ? 0.402 -18.915 4.435 1.00 16.06 68 ALA A O 1
ATOM 531 N N . GLY A 1 97 ? 2.036 -17.563 5.153 1.00 14.81 69 GLY A N 1
ATOM 532 C CA . GLY A 1 97 ? 2.606 -17.327 3.841 1.00 14.92 69 GLY A CA 1
ATOM 533 C C . GLY A 1 97 ? 1.841 -16.236 3.101 1.00 14.78 69 GLY A C 1
ATOM 534 O O . GLY A 1 97 ? 0.936 -15.609 3.671 1.00 14.59 69 GLY A O 1
ATOM 535 N N . LYS A 1 98 ? 2.200 -16.047 1.839 1.00 14.85 70 LYS A N 1
ATOM 536 C CA . LYS A 1 98 ? 1.608 -15.023 0.953 1.00 15.71 70 LYS A CA 1
ATOM 537 C C . LYS A 1 98 ? 0.086 -15.065 0.881 1.00 14.91 70 LYS A C 1
ATOM 538 O O . LYS A 1 98 ? -0.530 -16.134 0.943 1.00 14.28 70 LYS A O 1
ATOM 544 N N . VAL A 1 99 ? -0.524 -13.891 0.710 1.00 14.25 71 VAL A N 1
ATOM 545 C CA . VAL A 1 99 ? -1.972 -13.794 0.570 1.00 13.98 71 VAL A CA 1
ATOM 546 C C . VAL A 1 99 ? -2.364 -13.937 -0.914 1.00 14.09 71 VAL A C 1
ATOM 547 O O . VAL A 1 99 ? -1.842 -13.232 -1.796 1.00 13.12 71 VAL A O 1
ATOM 551 N N . LYS A 1 100 ? -3.296 -14.847 -1.180 1.00 14.77 72 LYS A N 1
ATOM 552 C CA . LYS A 1 100 ? -3.740 -15.124 -2.539 1.00 15.28 72 LYS A CA 1
ATOM 553 C C . LYS A 1 100 ? -4.436 -13.925 -3.175 1.00 14.27 72 LYS A C 1
ATOM 554 O O . LYS A 1 100 ? -5.245 -13.257 -2.523 1.00 13.78 72 LYS A O 1
ATOM 560 N N . VAL A 1 101 ? -4.132 -13.676 -4.452 1.00 12.61 73 VAL A N 1
ATOM 561 C CA . VAL A 1 101 ? -4.775 -12.577 -5.195 1.00 12.86 73 VAL A CA 1
ATOM 562 C C . VAL A 1 101 ? -6.275 -12.819 -5.202 1.00 12.08 73 VAL A C 1
ATOM 563 O O . VAL A 1 101 ? -6.724 -13.962 -5.461 1.00 12.77 73 VAL A O 1
ATOM 567 N N . GLY A 1 102 ? -7.048 -11.769 -4.912 1.00 11.46 74 GLY A N 1
ATOM 568 C CA . GLY A 1 102 ? -8.495 -11.887 -4.783 1.00 12.07 74 GLY A CA 1
ATOM 569 C C . GLY A 1 102 ? -9.028 -12.191 -3.400 1.00 12.21 74 GLY A C 1
ATOM 570 O O . GLY A 1 102 ? -10.258 -12.189 -3.189 1.00 12.83 74 GLY A O 1
ATOM 571 N N . THR A 1 103 ? -8.133 -12.449 -2.447 1.00 11.98 75 THR A N 1
ATOM 572 C CA . THR A 1 103 ? -8.540 -12.773 -1.071 1.00 11.82 75 THR A CA 1
ATOM 573 C C . THR A 1 103 ? -8.137 -11.650 -0.107 1.00 11.51 75 THR A C 1
ATOM 574 O O . THR A 1 103 ? -7.485 -10.678 -0.509 1.00 12.43 75 THR A O 1
ATOM 578 N N . GLY A 1 104 ? -8.578 -11.769 1.142 1.00 11.02 76 GLY A N 1
ATOM 579 C CA . GLY A 1 104 ? -8.301 -10.756 2.152 1.00 11.54 76 GLY A CA 1
ATOM 580 C C . GLY A 1 104 ? -7.926 -11.328 3.495 1.00 12.40 76 GLY A C 1
ATOM 581 O O . GLY A 1 104 ? -8.276 -12.484 3.831 1.00 13.32 76 GLY A O 1
ATOM 582 N N . VAL A 1 105 ? -7.227 -10.507 4.270 1.00 12.13 77 VAL A N 1
ATOM 583 C CA . VAL A 1 105 ? -6.860 -10.831 5.647 1.00 12.42 77 VAL A CA 1
ATOM 584 C C . VAL A 1 105 ? -7.196 -9.651 6.534 1.00 12.33 77 VAL A C 1
ATOM 585 O O . VAL A 1 105 ? -6.684 -8.542 6.315 1.00 11.56 77 VAL A O 1
ATOM 589 N N . MET A 1 106 ? -8.070 -9.874 7.518 1.00 12.22 78 MET A N 1
ATOM 590 C CA . MET A 1 106 ? -8.454 -8.810 8.457 1.00 12.71 78 MET A CA 1
ATOM 591 C C . MET A 1 106 ? -7.443 -8.710 9.599 1.00 12.85 78 MET A C 1
ATOM 592 O O . MET A 1 106 ? -7.071 -9.736 10.213 1.00 12.62 78 MET A O 1
ATOM 597 N N . VAL A 1 107 ? -7.008 -7.486 9.877 1.00 13.67 79 VAL A N 1
ATOM 598 C CA . VAL A 1 107 ? -6.085 -7.164 10.976 1.00 15.22 79 VAL A CA 1
ATOM 599 C C . VAL A 1 107 ? -6.719 -6.065 11.853 1.00 16.42 79 VAL A C 1
ATOM 600 O O . VAL A 1 107 ? -7.116 -5.017 11.342 1.00 16.39 79 VAL A O 1
ATOM 604 N N . GLU A 1 108 ? -6.797 -6.303 13.163 1.00 16.59 80 GLU A N 1
ATOM 605 C CA . GLU A 1 108 ? -7.399 -5.349 14.090 1.00 17.48 80 GLU A CA 1
ATOM 606 C C . GLU A 1 108 ? -6.313 -4.509 14.751 1.00 16.91 80 GLU A C 1
ATOM 607 O O . GLU A 1 108 ? -5.493 -5.037 15.503 1.00 16.46 80 GLU A O 1
ATOM 613 N N . CYS A 1 109 ? -6.320 -3.212 14.478 1.00 16.82 81 CYS A N 1
ATOM 614 C CA . CYS A 1 109 ? -5.329 -2.262 15.009 1.00 17.43 81 CYS A CA 1
ATOM 615 C C . CYS A 1 109 ? -6.003 -1.297 15.984 1.00 18.64 81 CYS A C 1
ATOM 616 O O . CYS A 1 109 ? -6.448 -0.212 15.612 1.00 18.30 81 CYS A O 1
ATOM 619 N N . ASP A 1 110 ? -6.090 -1.710 17.242 1.00 19.69 82 ASP A N 1
ATOM 620 C CA . ASP A 1 110 ? -6.799 -0.919 18.249 1.00 20.03 82 ASP A CA 1
ATOM 621 C C . ASP A 1 110 ? -8.259 -0.784 17.789 1.00 20.19 82 ASP A C 1
ATOM 622 O O . ASP A 1 110 ? -8.876 -1.793 17.538 1.00 21.83 82 ASP A O 1
ATOM 627 N N . SER A 1 111 ? -8.800 0.414 17.620 1.00 20.15 83 SER A N 1
ATOM 628 C CA . SER A 1 111 ? -10.227 0.530 17.239 1.00 19.71 83 SER A CA 1
ATOM 629 C C . SER A 1 111 ? -10.483 0.409 15.733 1.00 19.34 83 SER A C 1
ATOM 630 O O . SER A 1 111 ? -11.652 0.442 15.296 1.00 20.54 83 SER A O 1
ATOM 633 N N . LEU A 1 112 ? -9.410 0.290 14.941 1.00 16.97 84 LEU A N 1
ATOM 634 C CA . LEU A 1 112 ? -9.515 0.280 13.479 1.00 15.48 84 LEU A CA 1
ATOM 635 C C . LEU A 1 112 ? -9.271 -1.127 12.924 1.00 14.32 84 LEU A C 1
ATOM 636 O O . LEU A 1 112 ? -8.196 -1.711 13.111 1.00 13.88 84 LEU A O 1
ATOM 641 N N . ARG A 1 113 ? -10.287 -1.654 12.240 1.00 12.50 85 ARG A N 1
ATOM 642 C CA . ARG A 1 113 ? -10.195 -2.952 11.590 1.00 13.04 85 ARG A CA 1
ATOM 643 C C . ARG A 1 113 ? -9.858 -2.753 10.123 1.00 11.10 85 ARG A C 1
ATOM 644 O O . ARG A 1 113 ? -10.550 -2.015 9.405 1.00 11.70 85 ARG A O 1
ATOM 652 N N . ILE A 1 114 ? -8.756 -3.369 9.710 1.00 10.23 86 ILE A N 1
ATOM 653 C CA . ILE A 1 114 ? -8.200 -3.155 8.373 1.00 9.63 86 ILE A CA 1
ATOM 654 C C . ILE A 1 114 ? -8.262 -4.469 7.618 1.00 9.64 86 ILE A C 1
ATOM 655 O O . ILE A 1 114 ? -7.646 -5.470 8.025 1.00 9.94 86 ILE A O 1
ATOM 660 N N . PHE A 1 115 ? -8.988 -4.459 6.510 1.00 8.22 87 PHE A N 1
ATOM 661 C CA . PHE A 1 115 ? -9.154 -5.646 5.684 1.00 8.67 87 PHE A CA 1
ATOM 662 C C . PHE A 1 115 ? -8.222 -5.542 4.487 1.00 7.66 87 PHE A C 1
ATOM 663 O O . PHE A 1 115 ? -8.443 -4.773 3.547 1.00 7.58 87 PHE A O 1
ATOM 671 N N . ASN A 1 116 ? -7.135 -6.308 4.570 1.00 8.33 88 ASN A N 1
ATOM 672 C CA . ASN A 1 116 ? -6.091 -6.278 3.572 1.00 8.30 88 ASN A CA 1
ATOM 673 C C . ASN A 1 116 ? -6.498 -7.139 2.409 1.00 9.68 88 ASN A C 1
ATOM 674 O O . ASN A 1 116 ? -6.443 -8.384 2.505 1.00 10.10 88 ASN A O 1
ATOM 679 N N . VAL A 1 117 ? -6.857 -6.501 1.298 1.00 8.96 89 VAL A N 1
ATOM 680 C CA . VAL A 1 117 ? -7.346 -7.208 0.092 1.00 9.31 89 VAL A CA 1
ATOM 681 C C . VAL A 1 117 ? -6.366 -7.046 -1.064 1.00 9.93 89 VAL A C 1
ATOM 682 O O . VAL A 1 117 ? -5.954 -5.926 -1.385 1.00 9.46 89 VAL A O 1
ATOM 686 N N . VAL A 1 118 ? -5.986 -8.175 -1.677 1.00 9.95 90 VAL A N 1
ATOM 687 C CA . VAL A 1 118 ? -4.989 -8.179 -2.764 1.00 10.32 90 VAL A CA 1
ATOM 688 C C . VAL A 1 118 ? -5.707 -8.197 -4.099 1.00 10.99 90 VAL A C 1
ATOM 689 O O . VAL A 1 118 ? -6.297 -9.220 -4.504 1.00 11.24 90 VAL A O 1
ATOM 693 N N . GLY A 1 119 ? -5.689 -7.045 -4.767 1.00 11.68 91 GLY A N 1
ATOM 694 C CA . GLY A 1 119 ? -6.215 -6.943 -6.107 1.00 12.52 91 GLY A CA 1
ATOM 695 C C . GLY A 1 119 ? -5.217 -7.459 -7.129 1.00 13.19 91 GLY A C 1
ATOM 696 O O . GLY A 1 119 ? -4.013 -7.549 -6.848 1.00 12.94 91 GLY A O 1
ATOM 697 N N . PRO A 1 120 ? -5.712 -7.796 -8.327 1.00 14.40 92 PRO A N 1
ATOM 698 C CA . PRO A 1 120 ? -4.816 -8.212 -9.413 1.00 15.54 92 PRO A CA 1
ATOM 699 C C . PRO A 1 120 ? -4.035 -7.051 -10.062 1.00 17.36 92 PRO A C 1
ATOM 700 O O . PRO A 1 120 ? -4.392 -5.870 -9.908 1.00 16.16 92 PRO A O 1
ATOM 704 N N . ARG A 1 121 ? -2.955 -7.405 -10.751 1.00 18.59 93 ARG A N 1
ATOM 705 C CA . ARG A 1 121 ? -2.306 -6.496 -11.687 1.00 20.41 93 ARG A CA 1
ATOM 706 C C . ARG A 1 121 ? -2.992 -6.581 -13.044 1.00 20.34 93 ARG A C 1
ATOM 707 O O . ARG A 1 121 ? -3.717 -7.532 -13.337 1.00 18.38 93 ARG A O 1
ATOM 715 N N . LYS A 1 122 ? -2.748 -5.575 -13.875 1.00 21.56 94 LYS A N 1
ATOM 716 C CA . LYS A 1 122 ? -3.238 -5.568 -15.254 1.00 22.61 94 LYS A CA 1
ATOM 717 C C . LYS A 1 122 ? -2.798 -6.847 -15.960 1.00 22.80 94 LYS A C 1
ATOM 718 O O . LYS A 1 122 ? -1.664 -7.264 -15.806 1.00 21.79 94 LYS A O 1
ATOM 724 N N . GLY A 1 123 ? -3.695 -7.464 -16.719 1.00 23.74 95 GLY A N 1
ATOM 725 C CA . GLY A 1 123 ? -3.408 -8.749 -17.342 1.00 25.43 95 GLY A CA 1
ATOM 726 C C . GLY A 1 123 ? -4.670 -9.453 -17.792 1.00 26.78 95 GLY A C 1
ATOM 727 O O . GLY A 1 123 ? -5.774 -8.992 -17.503 1.00 26.92 95 GLY A O 1
ATOM 728 N N . LYS A 1 124 ? -4.503 -10.579 -18.483 1.00 28.48 96 LYS A N 1
ATOM 729 C CA . LYS A 1 124 ? -5.611 -11.256 -19.197 1.00 29.06 96 LYS A CA 1
ATOM 730 C C . LYS A 1 124 ? -6.812 -11.599 -18.319 1.00 29.14 96 LYS A C 1
ATOM 731 O O . LYS A 1 124 ? -7.965 -11.441 -18.755 1.00 30.08 96 LYS A O 1
ATOM 737 N N . HIS A 1 125 ? -6.534 -12.069 -17.099 1.00 28.84 97 HIS A N 1
ATOM 738 C CA . HIS A 1 125 ? -7.555 -12.569 -16.171 1.00 28.26 97 HIS A CA 1
ATOM 739 C C . HIS A 1 125 ? -7.888 -11.531 -15.087 1.00 27.22 97 HIS A C 1
ATOM 740 O O . HIS A 1 125 ? -8.426 -11.872 -14.025 1.00 26.77 97 HIS A O 1
ATOM 747 N N . GLU A 1 126 ? -7.562 -10.269 -15.356 1.00 25.57 98 GLU A N 1
ATOM 748 C CA . GLU A 1 126 ? -7.750 -9.199 -14.372 1.00 24.96 98 GLU A CA 1
ATOM 749 C C . GLU A 1 126 ? -9.206 -9.052 -13.916 1.00 23.66 98 GLU A C 1
ATOM 750 O O . GLU A 1 126 ? -9.459 -8.839 -12.734 1.00 22.82 98 GLU A O 1
ATOM 756 N N . ARG A 1 127 ? -10.156 -9.173 -14.843 1.00 22.75 99 ARG A N 1
ATOM 757 C CA . ARG A 1 127 ? -11.579 -9.016 -14.509 1.00 22.00 99 ARG A CA 1
ATOM 758 C C . ARG A 1 127 ? -12.062 -10.086 -13.533 1.00 20.36 99 ARG A C 1
ATOM 759 O O . ARG A 1 127 ? -12.694 -9.762 -12.529 1.00 19.50 99 ARG A O 1
ATOM 767 N N . ASP A 1 128 ? -11.771 -11.349 -13.824 1.00 19.22 100 ASP A N 1
ATOM 768 C CA A ASP A 1 128 ? -12.194 -12.411 -12.926 0.50 18.95 100 ASP A CA 1
ATOM 769 C CA B ASP A 1 128 ? -12.105 -12.481 -12.942 0.50 18.80 100 ASP A CA 1
ATOM 770 C C . ASP A 1 128 ? -11.613 -12.216 -11.521 1.00 18.16 100 ASP A C 1
ATOM 771 O O . ASP A 1 128 ? -12.315 -12.456 -10.538 1.00 17.07 100 ASP A O 1
ATOM 780 N N . LEU A 1 129 ? -10.375 -11.743 -11.431 1.00 16.49 101 LEU A N 1
ATOM 781 C CA . LEU A 1 129 ? -9.731 -11.542 -10.122 1.00 16.69 101 LEU A CA 1
ATOM 782 C C . LEU A 1 129 ? -10.275 -10.295 -9.417 1.00 15.28 101 LEU A C 1
ATOM 783 O O . LEU A 1 129 ? -10.396 -10.278 -8.173 1.00 14.08 101 LEU A O 1
ATOM 788 N N . LEU A 1 130 ? -10.594 -9.252 -10.178 1.00 14.21 102 LEU A N 1
ATOM 789 C CA . LEU A 1 130 ? -11.290 -8.087 -9.581 1.00 14.50 102 LEU A CA 1
ATOM 790 C C . LEU A 1 130 ? -12.631 -8.469 -9.026 1.00 13.48 102 LEU A C 1
ATOM 791 O O . LEU A 1 130 ? -13.016 -8.021 -7.948 1.00 12.55 102 LEU A O 1
ATOM 796 N N . ILE A 1 131 ? -13.386 -9.251 -9.796 1.00 13.36 103 ILE A N 1
ATOM 797 C CA . ILE A 1 131 ? -14.677 -9.757 -9.306 1.00 13.11 103 ILE A CA 1
ATOM 798 C C . ILE A 1 131 ? -14.483 -10.524 -7.986 1.00 12.26 103 ILE A C 1
ATOM 799 O O . ILE A 1 131 ? -15.208 -10.321 -7.021 1.00 12.09 103 ILE A O 1
ATOM 804 N N . LYS A 1 132 ? -13.500 -11.418 -7.937 1.00 13.21 104 LYS A N 1
ATOM 805 C CA . LYS A 1 132 ? -13.212 -12.124 -6.699 1.00 13.13 104 LYS A CA 1
ATOM 806 C C . LYS A 1 132 ? -12.875 -11.177 -5.541 1.00 12.02 104 LYS A C 1
ATOM 807 O O . LYS A 1 132 ? -13.398 -11.324 -4.445 1.00 10.49 104 LYS A O 1
ATOM 813 N N . ALA A 1 133 ? -12.015 -10.199 -5.806 1.00 11.76 105 ALA A N 1
ATOM 814 C CA . ALA A 1 133 ? -11.543 -9.266 -4.763 1.00 11.59 105 ALA A CA 1
ATOM 815 C C . ALA A 1 133 ? -12.711 -8.422 -4.223 1.00 10.58 105 ALA A C 1
ATOM 816 O O . ALA A 1 133 ? -12.869 -8.234 -3.016 1.00 10.81 105 ALA A O 1
ATOM 818 N N . TYR A 1 134 ? -13.527 -7.917 -5.123 1.00 10.58 106 TYR A N 1
ATOM 819 C CA . TYR A 1 134 ? -14.720 -7.166 -4.714 1.00 10.68 106 TYR A CA 1
ATOM 820 C C . TYR A 1 134 ? -15.765 -8.041 -4.016 1.00 10.58 106 TYR A C 1
ATOM 821 O O . TYR A 1 134 ? -16.416 -7.598 -3.091 1.00 10.45 106 TYR A O 1
ATOM 830 N N . ASN A 1 135 ? -15.899 -9.296 -4.415 1.00 11.08 107 ASN A N 1
ATOM 831 C CA . ASN A 1 135 ? -16.786 -10.211 -3.660 1.00 11.37 107 ASN A CA 1
ATOM 832 C C . ASN A 1 135 ? -16.269 -10.476 -2.243 1.00 11.14 107 ASN A C 1
ATOM 833 O O . ASN A 1 135 ? -17.027 -10.553 -1.298 1.00 11.99 107 ASN A O 1
ATOM 838 N N . THR A 1 136 ? -14.953 -10.576 -2.108 1.00 10.91 108 THR A N 1
ATOM 839 C CA . THR A 1 136 ? -14.308 -10.704 -0.813 1.00 10.65 108 THR A CA 1
ATOM 840 C C . THR A 1 136 ? -14.708 -9.556 0.105 1.00 10.19 108 THR A C 1
ATOM 841 O O . THR A 1 136 ? -15.044 -9.763 1.277 1.00 9.99 108 THR A O 1
ATOM 845 N N . ILE A 1 137 ? -14.674 -8.341 -0.434 1.00 9.33 109 ILE A N 1
ATOM 846 C CA . ILE A 1 137 ? -15.061 -7.142 0.318 1.00 9.86 109 ILE A CA 1
ATOM 847 C C . ILE A 1 137 ? -16.575 -7.162 0.595 1.00 9.83 109 ILE A C 1
ATOM 848 O O . ILE A 1 137 ? -17.005 -6.892 1.696 1.00 10.04 109 ILE A O 1
ATOM 853 N N . ASN A 1 138 ? -17.355 -7.503 -0.417 1.00 11.56 110 ASN A N 1
ATOM 854 C CA . ASN A 1 138 ? -18.832 -7.460 -0.301 1.00 11.61 110 ASN A CA 1
ATOM 855 C C . ASN A 1 138 ? -19.352 -8.524 0.657 1.00 12.61 110 ASN A C 1
ATOM 856 O O . ASN A 1 138 ? -20.420 -8.358 1.284 1.00 13.33 110 ASN A O 1
ATOM 861 N N . ASN A 1 139 ? -18.620 -9.630 0.756 1.00 13.26 111 ASN A N 1
ATOM 862 C CA . ASN A 1 139 ? -19.031 -10.764 1.602 1.00 13.06 111 ASN A CA 1
ATOM 863 C C . ASN A 1 139 ? -18.531 -10.687 3.045 1.00 13.61 111 ASN A C 1
ATOM 864 O O . ASN A 1 139 ? -18.976 -11.455 3.893 1.00 13.29 111 ASN A O 1
ATOM 869 N N . GLU A 1 140 ? -17.578 -9.798 3.323 1.00 12.66 112 GLU A N 1
ATOM 870 C CA . GLU A 1 140 ? -17.047 -9.610 4.657 1.00 12.73 112 GLU A CA 1
ATOM 871 C C . GLU A 1 140 ? -18.050 -8.783 5.471 1.00 13.78 112 GLU A C 1
ATOM 872 O O . GLU A 1 140 ? -18.401 -7.669 5.065 1.00 13.22 112 GLU A O 1
ATOM 878 N N . GLN A 1 141 ? -18.512 -9.328 6.601 1.00 13.50 113 GLN A N 1
ATOM 879 C CA . GLN A 1 141 ? -19.546 -8.662 7.400 1.00 13.67 113 GLN A CA 1
ATOM 880 C C . GLN A 1 141 ? -19.166 -7.241 7.787 1.00 13.19 113 GLN A C 1
ATOM 881 O O . GLN A 1 141 ? -18.073 -6.992 8.311 1.00 13.36 113 GLN A O 1
ATOM 887 N N . GLY A 1 142 ? -20.098 -6.337 7.548 1.00 13.02 114 GLY A N 1
ATOM 888 C CA . GLY A 1 142 ? -19.969 -4.926 7.933 1.00 12.23 114 GLY A CA 1
ATOM 889 C C . GLY A 1 142 ? -19.973 -3.990 6.744 1.00 11.08 114 GLY A C 1
ATOM 890 O O . GLY A 1 142 ? -19.914 -4.413 5.577 1.00 10.66 114 GLY A O 1
ATOM 891 N N . THR A 1 143 ? -20.024 -2.694 7.053 1.00 9.84 115 THR A N 1
ATOM 892 C CA . THR A 1 143 ? -19.927 -1.634 6.067 1.00 9.57 115 THR A CA 1
ATOM 893 C C . THR A 1 143 ? -18.455 -1.382 5.754 1.00 8.68 115 THR A C 1
ATOM 894 O O . THR A 1 143 ? -17.722 -0.884 6.622 1.00 8.82 115 THR A O 1
ATOM 898 N N . PRO A 1 144 ? -18.036 -1.701 4.511 1.00 8.93 116 PRO A N 1
ATOM 899 C CA . PRO A 1 144 ? -16.655 -1.394 4.111 1.00 8.78 116 PRO A CA 1
ATOM 900 C C . PRO A 1 144 ? -16.484 0.084 3.771 1.00 7.85 116 PRO A C 1
ATOM 901 O O . PRO A 1 144 ? -17.444 0.740 3.283 1.00 8.08 116 PRO A O 1
ATOM 905 N N . LEU A 1 145 ? -15.288 0.604 4.047 1.00 8.15 117 LEU A N 1
ATOM 906 C CA . LEU A 1 145 ? -14.790 1.842 3.426 1.00 7.81 117 LEU A CA 1
ATOM 907 C C . LEU A 1 145 ? -13.589 1.393 2.585 1.00 8.05 117 LEU A C 1
ATOM 908 O O . LEU A 1 145 ? -12.620 0.897 3.143 1.00 7.48 117 LEU A O 1
ATOM 913 N N . THR A 1 146 ? -13.689 1.504 1.266 1.00 7.56 118 THR A N 1
ATOM 914 C CA . THR A 1 146 ? -12.717 0.870 0.374 1.00 7.65 118 THR A CA 1
ATOM 915 C C . THR A 1 146 ? -12.180 1.825 -0.674 1.00 6.76 118 THR A C 1
ATOM 916 O O . THR A 1 146 ? -12.926 2.664 -1.213 1.00 7.51 118 THR A O 1
ATOM 920 N N . PRO A 1 147 ? -10.895 1.663 -1.036 1.00 6.75 119 PRO A N 1
ATOM 921 C CA . PRO A 1 147 ? -10.414 2.341 -2.248 1.00 8.01 119 PRO A CA 1
ATOM 922 C C . PRO A 1 147 ? -10.919 1.614 -3.491 1.00 8.60 119 PRO A C 1
ATOM 923 O O . PRO A 1 147 ? -11.475 0.525 -3.389 1.00 8.83 119 PRO A O 1
ATOM 927 N N . ILE A 1 148 ? -10.705 2.198 -4.667 1.00 9.24 120 ILE A N 1
ATOM 928 C CA . ILE A 1 148 ? -10.914 1.498 -5.908 1.00 9.60 120 ILE A CA 1
ATOM 929 C C . ILE A 1 148 ? -9.636 0.666 -6.130 1.00 10.35 120 ILE A C 1
ATOM 930 O O . ILE A 1 148 ? -8.523 1.206 -6.168 1.00 9.65 120 ILE A O 1
ATOM 935 N N . LEU A 1 149 ? -9.794 -0.651 -6.197 1.00 10.70 121 LEU A N 1
ATOM 936 C CA . LEU A 1 149 ? -8.647 -1.559 -6.240 1.00 11.58 121 LEU A CA 1
ATOM 937 C C . LEU A 1 149 ? -7.863 -1.501 -7.561 1.00 12.83 121 LEU A C 1
ATOM 938 O O . LEU A 1 149 ? -8.422 -1.199 -8.620 1.00 11.41 121 LEU A O 1
ATOM 943 N N . SER A 1 150 ? -6.562 -1.809 -7.456 1.00 14.01 122 SER A N 1
ATOM 944 C CA . SER A 1 150 ? -5.688 -2.160 -8.594 1.00 15.68 122 SER A CA 1
ATOM 945 C C . SER A 1 150 ? -5.336 -0.971 -9.490 1.00 17.08 122 SER A C 1
ATOM 946 O O . SER A 1 150 ? -4.794 -1.159 -10.579 1.00 18.23 122 SER A O 1
ATOM 949 N N . CYS A 1 151 ? -5.640 0.225 -8.997 1.00 19.00 123 CYS A N 1
ATOM 950 C CA . CYS A 1 151 ? -5.140 1.481 -9.559 1.00 21.33 123 CYS A CA 1
ATOM 951 C C . CYS A 1 151 ? -3.656 1.637 -9.258 1.00 21.70 123 CYS A C 1
ATOM 952 O O . CYS A 1 151 ? -3.050 0.810 -8.572 1.00 23.57 123 CYS A O 1
ATOM 955 N N . GLY A 1 152 ? -3.061 2.691 -9.789 1.00 22.16 124 GLY A N 1
ATOM 956 C CA . GLY A 1 152 ? -1.691 3.009 -9.447 1.00 22.30 124 GLY A CA 1
ATOM 957 C C . GLY A 1 152 ? -0.733 1.986 -10.017 1.00 22.38 124 GLY A C 1
ATOM 958 O O . GLY A 1 152 ? -0.852 1.610 -11.194 1.00 22.06 124 GLY A O 1
ATOM 959 N N . ILE A 1 153 ? 0.198 1.520 -9.185 1.00 22.71 125 ILE A N 1
ATOM 960 C CA . ILE A 1 153 ? 1.223 0.557 -9.641 1.00 23.12 125 ILE A CA 1
ATOM 961 C C . ILE A 1 153 ? 0.655 -0.726 -10.251 1.00 22.15 125 ILE A C 1
ATOM 962 O O . ILE A 1 153 ? 1.263 -1.292 -11.155 1.00 22.51 125 ILE A O 1
ATOM 967 N N . PHE A 1 154 ? -0.508 -1.182 -9.786 1.00 21.14 126 PHE A N 1
ATOM 968 C CA . PHE A 1 154 ? -1.057 -2.440 -10.299 1.00 20.89 126 PHE A CA 1
ATOM 969 C C . PHE A 1 154 ? -1.549 -2.302 -11.748 1.00 20.16 126 PHE A C 1
ATOM 970 O O . PHE A 1 154 ? -1.712 -3.307 -12.458 1.00 19.73 126 PHE A O 1
ATOM 978 N N . GLY A 1 155 ? -1.768 -1.057 -12.163 1.00 19.18 127 GLY A N 1
ATOM 979 C CA . GLY A 1 155 ? -1.939 -0.699 -13.570 1.00 19.22 127 GLY A CA 1
ATOM 980 C C . GLY A 1 155 ? -3.325 -0.781 -14.178 1.00 18.94 127 GLY A C 1
ATOM 981 O O . GLY A 1 155 ? -3.460 -0.563 -15.380 1.00 19.09 127 GLY A O 1
ATOM 982 N N . ILE A 1 156 ? -4.355 -1.096 -13.389 1.00 17.83 128 ILE A N 1
ATOM 983 C CA . ILE A 1 156 ? -5.713 -1.194 -13.945 1.00 16.93 128 ILE A CA 1
ATOM 984 C C . ILE A 1 156 ? -6.399 0.170 -13.924 1.00 16.34 128 ILE A C 1
ATOM 985 O O . ILE A 1 156 ? -6.281 0.914 -12.963 1.00 14.21 128 ILE A O 1
ATOM 990 N N . LYS A 1 157 ? -7.085 0.490 -15.026 1.00 15.83 129 LYS A N 1
ATOM 991 C CA . LYS A 1 157 ? -7.774 1.758 -15.181 1.00 16.05 129 LYS A CA 1
ATOM 992 C C . LYS A 1 157 ? -8.821 1.945 -14.073 1.00 14.46 129 LYS A C 1
ATOM 993 O O . LYS A 1 157 ? -9.587 1.013 -13.771 1.00 14.11 129 LYS A O 1
ATOM 999 N N . LEU A 1 158 ? -8.863 3.142 -13.498 1.00 14.04 130 LEU A N 1
ATOM 1000 C CA . LEU A 1 158 ? -9.814 3.460 -12.445 1.00 13.95 130 LEU A CA 1
ATOM 1001 C C . LEU A 1 158 ? -11.251 3.069 -12.829 1.00 13.31 130 LEU A C 1
ATOM 1002 O O . LEU A 1 158 ? -11.937 2.377 -12.077 1.00 12.15 130 LEU A O 1
ATOM 1007 N N . GLU A 1 159 ? -11.686 3.495 -14.011 1.00 13.08 131 GLU A N 1
ATOM 1008 C CA . GLU A 1 159 ? -13.059 3.312 -14.440 1.00 13.18 131 GLU A CA 1
ATOM 1009 C C . GLU A 1 159 ? -13.363 1.818 -14.629 1.00 12.75 131 GLU A C 1
ATOM 1010 O O . GLU A 1 159 ? -14.501 1.385 -14.429 1.00 12.95 131 GLU A O 1
ATOM 1016 N N . THR A 1 160 ? -12.351 1.046 -15.029 1.00 12.60 132 THR A N 1
ATOM 1017 C CA . THR A 1 160 ? -12.498 -0.403 -15.223 1.00 13.04 132 THR A CA 1
ATOM 1018 C C . THR A 1 160 ? -12.772 -1.090 -13.885 1.00 12.60 132 THR A C 1
ATOM 1019 O O . THR A 1 160 ? -13.722 -1.882 -13.747 1.00 12.37 132 THR A O 1
ATOM 1023 N N . SER A 1 161 ? -11.949 -0.748 -12.897 1.00 11.75 133 SER A N 1
ATOM 1024 C CA . SER A 1 161 ? -12.098 -1.277 -11.538 1.00 11.63 133 SER A CA 1
ATOM 1025 C C . SER A 1 161 ? -13.401 -0.821 -10.882 1.00 11.12 133 SER A C 1
ATOM 1026 O O . SER A 1 161 ? -14.095 -1.628 -10.238 1.00 10.49 133 SER A O 1
ATOM 1029 N N . LEU A 1 162 ? -13.726 0.457 -11.064 1.00 11.46 134 LEU A N 1
ATOM 1030 C CA . LEU A 1 162 ? -14.952 1.029 -10.495 1.00 11.95 134 LEU A CA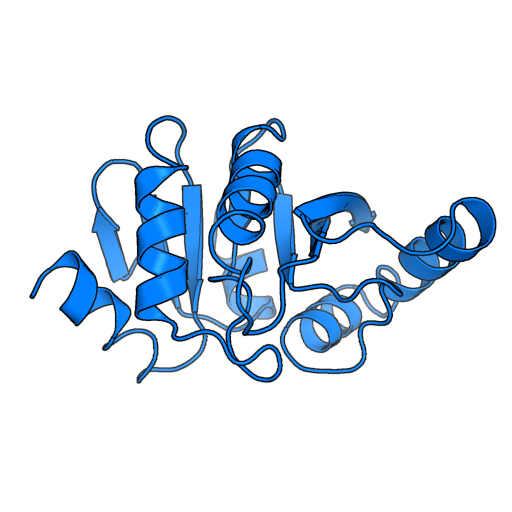 1
ATOM 1031 C C . LEU A 1 162 ? -16.196 0.361 -11.074 1.00 12.28 134 LEU A C 1
ATOM 1032 O O . LEU A 1 162 ? -17.178 0.169 -10.372 1.00 11.47 134 LEU A O 1
ATOM 1037 N N . GLU A 1 163 ? -16.167 0.018 -12.357 1.00 12.32 135 GLU A N 1
ATOM 1038 C CA . GLU A 1 163 ? -17.315 -0.676 -12.923 1.00 12.85 135 GLU A CA 1
ATOM 1039 C C . GLU A 1 163 ? -17.578 -2.005 -12.208 1.00 12.27 135 GLU A C 1
ATOM 1040 O O . GLU A 1 163 ? -18.730 -2.369 -11.957 1.00 11.39 135 GLU A O 1
ATOM 1046 N N . VAL A 1 164 ? -16.517 -2.747 -11.917 1.00 10.08 136 VAL A N 1
ATOM 1047 C CA . VAL A 1 164 ? -16.670 -4.019 -11.259 1.00 10.99 136 VAL A CA 1
ATOM 1048 C C . VAL A 1 164 ? -17.145 -3.809 -9.835 1.00 10.80 136 VAL A C 1
ATOM 1049 O O . VAL A 1 164 ? -17.998 -4.549 -9.342 1.00 10.75 136 VAL A O 1
ATOM 1053 N N . LEU A 1 165 ? -16.610 -2.774 -9.191 1.00 10.78 137 LEU A N 1
ATOM 1054 C CA . LEU A 1 165 ? -17.014 -2.429 -7.842 1.00 10.64 137 LEU A CA 1
ATOM 1055 C C . LEU A 1 165 ? -18.549 -2.241 -7.771 1.00 10.89 137 LEU A C 1
ATOM 1056 O O . LEU A 1 165 ? -19.206 -2.859 -6.923 1.00 9.32 137 LEU A O 1
ATOM 1061 N N . LEU A 1 166 ? -19.092 -1.417 -8.658 1.00 11.06 138 LEU A N 1
ATOM 1062 C CA . LEU A 1 166 ? -20.522 -1.070 -8.649 1.00 12.13 138 LEU A CA 1
ATOM 1063 C C . LEU A 1 166 ? -21.393 -2.256 -9.058 1.00 12.34 138 LEU A C 1
ATOM 1064 O O . LEU A 1 166 ? -22.522 -2.423 -8.559 1.00 13.40 138 LEU A O 1
ATOM 1069 N N . ASP A 1 167 ? -20.874 -3.080 -9.959 1.00 12.36 139 ASP A N 1
ATOM 1070 C CA . ASP A 1 167 ? -21.576 -4.311 -10.361 1.00 12.69 139 ASP A CA 1
ATOM 1071 C C . ASP A 1 167 ? -21.682 -5.335 -9.225 1.00 12.16 139 ASP A C 1
ATOM 1072 O O . ASP A 1 167 ? -22.746 -5.939 -9.028 1.00 11.90 139 ASP A O 1
ATOM 1077 N N . VAL A 1 168 ? -20.586 -5.561 -8.497 1.00 10.68 140 VAL A N 1
ATOM 1078 C CA . VAL A 1 168 ? -20.555 -6.560 -7.428 1.00 10.73 140 VAL A CA 1
ATOM 1079 C C . VAL A 1 168 ? -21.292 -6.020 -6.202 1.00 10.66 140 VAL A C 1
ATOM 1080 O O . VAL A 1 168 ? -22.161 -6.698 -5.670 1.00 11.16 140 VAL A O 1
ATOM 1084 N N . CYS A 1 169 ? -20.951 -4.806 -5.776 1.00 9.85 141 CYS A N 1
ATOM 1085 C CA . CYS A 1 169 ? -21.425 -4.245 -4.504 1.00 10.63 141 CYS A CA 1
ATOM 1086 C C . CYS A 1 169 ? -22.733 -3.530 -4.755 1.00 9.69 141 CYS A C 1
ATOM 1087 O O . CYS A 1 169 ? -22.794 -2.312 -4.817 1.00 10.07 141 CYS A O 1
ATOM 1090 N N . ASN A 1 170 ? -23.775 -4.328 -4.940 1.00 11.21 142 ASN A N 1
ATOM 1091 C CA . ASN A 1 170 ? -25.073 -3.811 -5.350 1.00 11.61 142 ASN A CA 1
ATOM 1092 C C . ASN A 1 170 ? -26.202 -4.019 -4.338 1.00 11.77 142 ASN A C 1
ATOM 1093 O O . ASN A 1 170 ? -27.401 -3.895 -4.705 1.00 11.78 142 ASN A O 1
ATOM 1098 N N . THR A 1 1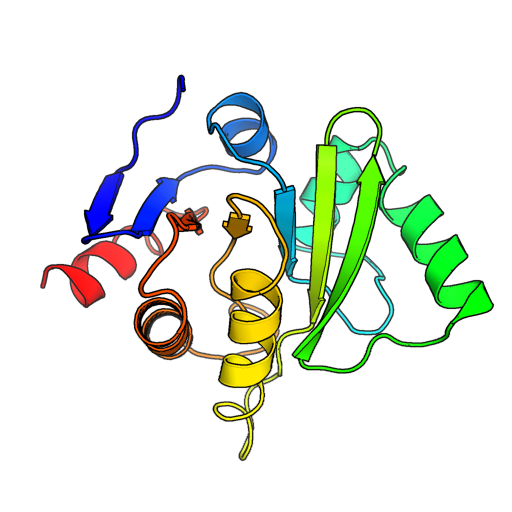71 ? -25.848 -4.361 -3.101 1.00 11.14 143 THR A N 1
ATOM 1099 C CA . THR A 1 171 ? -26.853 -4.498 -2.031 1.00 10.76 143 THR A CA 1
ATOM 1100 C C . THR A 1 171 ? -26.515 -3.696 -0.766 1.00 10.68 143 THR A C 1
ATOM 1101 O O . THR A 1 171 ? -27.042 -2.591 -0.599 1.00 10.50 143 THR A O 1
ATOM 1105 N N . LYS A 1 172 ? -25.659 -4.225 0.115 1.00 9.42 144 LYS A N 1
ATOM 1106 C CA . LYS A 1 172 ? -25.323 -3.521 1.363 1.00 9.77 144 LYS A CA 1
ATOM 1107 C C . LYS A 1 172 ? -24.625 -2.199 1.020 1.00 9.13 144 LYS A C 1
ATOM 1108 O O . LYS A 1 172 ? -23.971 -2.086 -0.030 1.00 8.65 144 LYS A O 1
ATOM 1114 N N . GLU A 1 173 ? -24.744 -1.236 1.927 1.00 9.09 145 GLU A N 1
ATOM 1115 C CA . GLU A 1 173 ? -24.038 0.040 1.827 1.00 8.97 145 GLU A CA 1
ATOM 1116 C C . GLU A 1 173 ? -22.523 -0.228 1.743 1.00 7.95 145 GLU A C 1
ATOM 1117 O O . GLU A 1 173 ? -21.964 -0.972 2.545 1.00 8.18 145 GLU A O 1
ATOM 1123 N N . VAL A 1 174 ? -21.885 0.383 0.762 1.00 7.88 146 VAL A N 1
ATOM 1124 C CA . VAL A 1 174 ? -20.423 0.322 0.591 1.00 8.11 146 VAL A CA 1
ATOM 1125 C C . VAL A 1 174 ? -19.941 1.741 0.396 1.00 7.91 146 VAL A C 1
ATOM 1126 O O . VAL A 1 174 ? -20.501 2.493 -0.424 1.00 9.22 146 VAL A O 1
ATOM 1130 N N . LYS A 1 175 ? -18.901 2.101 1.141 1.00 6.92 147 LYS A N 1
ATOM 1131 C CA . LYS A 1 175 ? -18.305 3.434 1.030 1.00 7.98 147 LYS A CA 1
ATOM 1132 C C . LYS A 1 175 ? -16.975 3.301 0.316 1.00 7.93 147 LYS A C 1
ATOM 1133 O O . LYS A 1 175 ? -16.225 2.353 0.553 1.00 8.03 147 LYS A O 1
ATOM 1139 N N . VAL A 1 176 ? -16.723 4.248 -0.576 1.00 7.54 148 VAL A N 1
ATOM 1140 C CA . VAL A 1 176 ? -15.564 4.230 -1.469 1.00 7.72 148 VAL A CA 1
ATOM 1141 C C . VAL A 1 176 ? -14.840 5.556 -1.265 1.00 8.57 148 VAL A C 1
ATOM 1142 O O . VAL A 1 176 ? -15.495 6.626 -1.184 1.00 9.33 148 VAL A O 1
ATOM 1146 N N . PHE A 1 177 ? -13.507 5.523 -1.201 1.00 8.30 149 PHE A N 1
ATOM 1147 C CA . PHE A 1 177 ? -12.743 6.761 -1.083 1.00 8.22 149 PHE A CA 1
ATOM 1148 C C . PHE A 1 177 ? -11.641 6.872 -2.139 1.00 8.75 149 PHE A C 1
ATOM 1149 O O . PHE A 1 177 ? -11.047 5.865 -2.559 1.00 8.27 149 PHE A O 1
ATOM 1157 N N . VAL A 1 178 ? -11.417 8.125 -2.555 1.00 8.69 150 VAL A N 1
ATOM 1158 C CA . VAL A 1 178 ? -10.308 8.462 -3.416 1.00 9.02 150 VAL A CA 1
ATOM 1159 C C . VAL A 1 178 ? -9.569 9.636 -2.792 1.00 9.80 150 VAL A C 1
ATOM 1160 O O . VAL A 1 178 ? -10.086 10.313 -1.913 1.00 9.79 150 VAL A O 1
ATOM 1164 N N . TYR A 1 179 ? -8.356 9.857 -3.273 1.00 10.45 151 TYR A N 1
ATOM 1165 C CA . TYR A 1 179 ? -7.482 10.852 -2.700 1.00 10.56 151 TYR A CA 1
ATOM 1166 C C . TYR A 1 179 ? -7.517 12.177 -3.471 1.00 10.77 151 TYR A C 1
ATOM 1167 O O . TYR A 1 179 ? -7.719 13.229 -2.853 1.00 11.53 151 TYR A O 1
ATOM 1176 N N . THR A 1 180 ? -7.309 12.120 -4.790 1.00 10.63 152 THR A N 1
ATOM 1177 C CA . THR A 1 180 ? -7.009 13.332 -5.551 1.00 11.65 152 THR A CA 1
ATOM 1178 C C . THR A 1 180 ? -8.238 13.925 -6.259 1.00 11.96 152 THR A C 1
ATOM 1179 O O . THR A 1 180 ? -9.235 13.239 -6.510 1.00 12.06 152 THR A O 1
ATOM 1183 N N . ASP A 1 181 ? -8.161 15.207 -6.592 1.00 12.67 153 ASP A N 1
ATOM 1184 C CA . ASP A 1 181 ? -9.264 15.879 -7.304 1.00 13.43 153 ASP A CA 1
ATOM 1185 C C . ASP A 1 181 ? -9.522 15.268 -8.685 1.00 13.69 153 ASP A C 1
ATOM 1186 O O . ASP A 1 181 ? -10.665 15.259 -9.151 1.00 12.98 153 ASP A O 1
ATOM 1191 N N . THR A 1 182 ? -8.468 14.775 -9.339 1.00 14.01 154 THR A N 1
ATOM 1192 C CA . THR A 1 182 ? -8.614 14.076 -10.619 1.00 14.19 154 THR A CA 1
ATOM 1193 C C . THR A 1 182 ? -9.373 12.757 -10.486 1.00 13.11 154 THR A C 1
ATOM 1194 O O . THR A 1 182 ? -10.221 12.440 -11.309 1.00 11.42 154 THR A O 1
ATOM 1198 N N . GLU A 1 183 ? -9.070 11.995 -9.441 1.00 12.57 155 GLU A N 1
ATOM 1199 C CA . GLU A 1 183 ? -9.850 10.802 -9.143 1.00 12.71 155 GLU A CA 1
ATOM 1200 C C . GLU A 1 183 ? -11.322 11.112 -8.883 1.00 11.83 155 GLU A C 1
ATOM 1201 O O . GLU A 1 183 ? -12.195 10.395 -9.362 1.00 11.31 155 GLU A O 1
ATOM 1207 N N . VAL A 1 184 ? -11.593 12.137 -8.082 1.00 11.90 156 VAL A N 1
ATOM 1208 C CA . VAL A 1 184 ? -12.968 12.611 -7.881 1.00 12.12 156 VAL A CA 1
ATOM 1209 C C . VAL A 1 184 ? -13.691 12.903 -9.188 1.00 12.59 156 VAL A C 1
ATOM 1210 O O . VAL A 1 184 ? -14.821 12.452 -9.403 1.00 13.01 156 VAL A O 1
ATOM 1214 N N . CYS A 1 185 ? -13.027 13.651 -10.061 1.00 14.27 157 CYS A N 1
ATOM 1215 C CA A CYS A 1 185 ? -13.598 14.000 -11.365 0.50 13.96 157 CYS A CA 1
ATOM 1216 C CA B CYS A 1 185 ? -13.577 14.011 -11.352 0.50 13.97 157 CYS A CA 1
ATOM 1217 C C . CYS A 1 185 ? -13.930 12.780 -12.195 1.00 13.62 157 CYS A C 1
ATOM 1218 O O . CYS A 1 185 ? -14.996 12.728 -12.800 1.00 14.64 157 CYS A O 1
ATOM 1223 N N . LYS A 1 186 ? -13.025 11.805 -12.234 1.00 12.77 158 LYS A N 1
ATOM 1224 C CA . LYS A 1 186 ? -13.228 10.554 -12.984 1.00 13.29 158 LYS A CA 1
ATOM 1225 C C . LYS A 1 186 ? -14.388 9.726 -12.431 1.00 12.83 158 LYS A C 1
ATOM 1226 O O . LYS A 1 186 ? -15.134 9.097 -13.186 1.00 12.82 158 LYS A O 1
ATOM 1232 N N . VAL A 1 187 ? -14.524 9.714 -11.110 1.00 12.24 159 VAL A N 1
ATOM 1233 C CA . VAL A 1 187 ? -15.642 9.024 -10.489 1.00 12.91 159 VAL A CA 1
ATOM 1234 C C . VAL A 1 187 ? -16.950 9.670 -10.921 1.00 13.33 159 VAL A C 1
ATOM 1235 O O . VAL A 1 187 ? -17.842 8.982 -11.436 1.00 13.30 159 VAL A O 1
ATOM 1239 N N . LYS A 1 188 ? -17.058 10.974 -10.700 1.00 14.43 160 LYS A N 1
ATOM 1240 C CA . LYS A 1 188 ? -18.254 11.734 -11.063 1.00 15.92 160 LYS A CA 1
ATOM 1241 C C . LYS A 1 188 ? -18.589 11.519 -12.544 1.00 16.73 160 LYS A C 1
ATOM 1242 O O . LYS A 1 188 ? -19.714 11.176 -12.877 1.00 17.37 160 LYS A O 1
ATOM 1248 N N . ASP A 1 189 ? -17.607 11.713 -13.420 1.00 17.54 161 ASP A N 1
ATOM 1249 C CA . ASP A 1 189 ? -17.812 11.506 -14.863 1.00 17.85 161 ASP A CA 1
ATOM 1250 C C . ASP A 1 189 ? -18.334 10.101 -15.180 1.00 17.93 161 ASP A C 1
ATOM 1251 O O . ASP A 1 189 ? -19.257 9.952 -15.970 1.00 17.94 161 ASP A O 1
ATOM 1256 N N . PHE A 1 190 ? -17.742 9.077 -14.565 1.00 17.24 162 PHE A N 1
ATOM 1257 C CA . PHE A 1 190 ? -18.130 7.701 -14.857 1.00 17.43 162 PHE A CA 1
ATOM 1258 C C . PHE A 1 190 ? -19.567 7.400 -14.428 1.00 17.95 162 PHE A C 1
ATOM 1259 O O . PHE A 1 190 ? -20.341 6.800 -15.179 1.00 17.73 162 PHE A O 1
ATOM 1267 N N . VAL A 1 191 ? -19.891 7.775 -13.199 1.00 18.36 163 VAL A N 1
ATOM 1268 C CA . VAL A 1 191 ? -21.177 7.453 -12.609 1.00 19.59 163 VAL A CA 1
ATOM 1269 C C . VAL A 1 191 ? -22.262 8.379 -13.153 1.00 20.83 163 VAL A C 1
ATOM 1270 O O . VAL A 1 191 ? -23.341 7.921 -13.558 1.00 21.26 163 VAL A O 1
ATOM 1274 N N . SER A 1 192 ? -21.972 9.675 -13.173 1.00 21.79 164 SER A N 1
ATOM 1275 C CA . SER A 1 192 ? -22.980 10.708 -13.426 1.00 23.22 164 SER A CA 1
ATOM 1276 C C . SER A 1 192 ? -22.942 11.332 -14.830 1.00 24.37 164 SER A C 1
ATOM 1277 O O . SER A 1 192 ? -23.883 12.038 -15.230 1.00 25.46 164 SER A O 1
ATOM 1280 N N . GLY A 1 193 ? -21.868 11.093 -15.577 1.00 25.30 165 GLY A N 1
ATOM 1281 C CA . GLY A 1 193 ? -21.679 11.735 -16.889 1.00 25.48 165 GLY A CA 1
ATOM 1282 C C . GLY A 1 193 ? -22.198 10.936 -18.066 1.00 25.83 165 GLY A C 1
ATOM 1283 O O . GLY A 1 193 ? -22.429 9.733 -17.954 1.00 27.01 165 GLY A O 1
#

GO terms:
  GO:0042802 identical protein binding (F, IPI)
  GO:0005515 protein binding (F, IPI)

Foldseek 3Di:
DAFAFPDDDQQETEGAAAPVCPVVHDDWQAEEDQAAFQLQQDDDNSVSVCVVLVNQSVVVSNVCCVPPNTDDQLAWDWDDRPRHIYIYHHAAADDDCRLVSLLSRLLNVLVPPIAYEYEQYCPDPSHDDSLSSVVSNCVNNPDHRYYYYDYDPVSVVVVCVSRPD

Solvent-accessible surface area: 8441 Å² total; per-residue (Å²): 108,190,41,128,33,52,36,98,71,127,35,1,7,1,4,64,10,64,7,86,56,0,23,104,6,12,102,34,75,0,0,0,0,41,0,53,71,79,0,47,6,67,46,66,40,9,97,41,0,16,90,72,17,193,30,65,0,53,110,45,0,150,83,55,39,70,166,66,32,141,8,152,51,2,51,24,24,54,10,115,5,106,120,14,79,0,9,0,0,3,4,5,138,152,39,211,130,37,105,85,51,0,59,114,0,0,50,33,0,25,111,51,160,24,31,0,0,0,13,11,1,5,38,66,148,27,37,8,134,16,36,47,0,0,75,0,0,36,83,22,1,99,103,59,93,0,12,0,13,8,140,61,104,86,46,12,71,86,0,91,102,76,26,80,93

Radius of gyration: 14.68 Å; Cα contacts (8 Å, |Δi|>4): 312; chains: 1; bounding box: 34×34×37 Å

InterPro domains:
  IPR001205 RNA-directed RNA polymerase, C-terminal domain [PF00680] (4617-4783)
  IPR002589 Macro domain [PF01661] (1301-1405)
  IPR002589 Macro domain [PS51154] (1268-1436)
  IPR002589 Macro domain [SM00506] (1280-1406)
  IPR007094 RNA-directed RNA polymerase, catalytic domain [PS50507] (4675-4837)
  IPR008740 Peptidase C30, coronavirus [PF05409] (2994-3276)
  IPR008740 Peptidase C30, coronavirus [PS51442] (2966-3267)
  IPR009003 Peptidase S1, PA clan [SSF50494] (2966-3265)
  IPR009461 Non-structural protein NSP16, coronavirus-like [PF06460] (6459-6757)
  IPR009466 Non-structural protein 14, coronavirus [PF06471] (5596-6106)
  IPR009469 RNA-dependent RNA polymerase, N-terminal, coronavirus [PF06478] (4081-4429)
  IPR013016 Peptidase C16, coronavirus [PF08715] (1037-1211)
  IPR013016 Peptidase C16, coronavirus [PF08715] (1599-1905)
  IPR013016 Peptidase C16, coronavirus [PS51124] (1016-1268)
  IPR013016 Peptidase C16, coronavirus [PS51124] (1663-1914)
  IPR014822 Non-structural protein NSP9, coronavirus [PF08710] (3825-3933)
  IPR014822 Non-structural protein NSP9, coronavirus [PS51951] (3825-3933)
  IPR014828 Non-structural protein NSP7, coronavirus [PF08716] (3547-3629)
  IPR014828 Non-structural protein NSP7, coronavirus [PS51949] (3547-3629)
  IPR014829 Non-structural protein NSP8, coronavirus [PF08717] (3630-3824)

Organism: Human coronavirus 229E (NCBI:txid11137)